Protein AF-A0A401QCG4-F1 (afdb_monomer_lite)

InterPro domains:
  IPR000159 Ras-associating domain [PF00788] (1-71)
  IPR000159 Ras-associating domain [PS50200] (1-73)
  IPR029071 Ubiquitin-like domain superfamily [SSF54236] (1-71)
  IPR052227 Arf-GAP with Rho-GAP domain, ANK repeat and PH domain-containing protein [PTHR45899] (1-81)

Organism: Scyliorhinus torazame (NCBI:txid75743)

Foldseek 3Di:
DDQQDFQQNVLVVVCVVVVHDADPQKDKFKWKAAQLRPDIATGDRRDGPVVVLVVLVVDPDSVSIDIDIDIDGGPPVVPRPD

Sequence (82 aa):
VSPTMTSEELTNQVLDMKNILAGEKEVWVTFEAIENGELERPLHPKEKVLEQALQWCKLAEPSSAFLVVKKLPAGEGGNLYS

Radius of gyration: 13.02 Å; chains: 1; bounding box: 30×28×31 Å

Structure (mmCIF, N/CA/C/O backbone):
data_AF-A0A401QCG4-F1
#
_entry.id   AF-A0A401QCG4-F1
#
loop_
_atom_site.group_PDB
_atom_site.id
_atom_site.type_symbol
_atom_site.label_atom_id
_atom_site.label_alt_id
_atom_site.label_comp_id
_atom_site.label_asym_id
_atom_site.label_entity_id
_atom_site.label_seq_id
_atom_site.pdbx_PDB_ins_code
_atom_site.Cartn_x
_atom_site.Cartn_y
_atom_site.Cartn_z
_atom_site.occupancy
_atom_site.B_iso_or_equiv
_atom_site.auth_seq_id
_atom_site.auth_comp_id
_atom_site.auth_asym_id
_atom_site.auth_atom_id
_atom_site.pdbx_PDB_model_num
ATOM 1 N N . VAL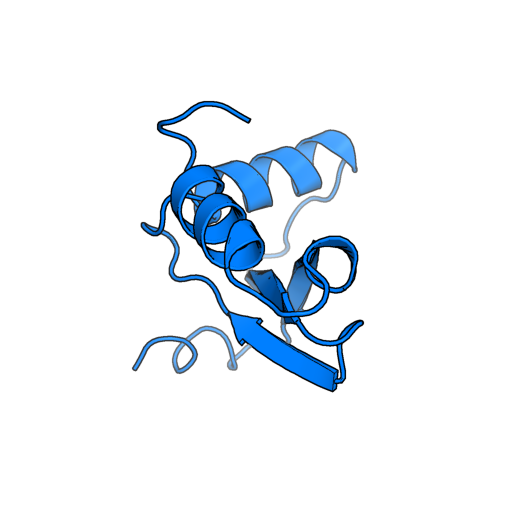 A 1 1 ? 4.345 10.780 0.181 1.00 68.31 1 VAL A N 1
ATOM 2 C CA . VAL A 1 1 ? 4.561 9.602 1.052 1.00 68.31 1 VAL A CA 1
ATOM 3 C C . VAL A 1 1 ? 5.902 9.735 1.757 1.00 68.31 1 VAL A C 1
ATOM 5 O O . VAL A 1 1 ? 6.866 10.139 1.118 1.00 68.31 1 VAL A O 1
ATOM 8 N N . SER A 1 2 ? 5.951 9.485 3.067 1.00 82.00 2 SER A N 1
ATOM 9 C CA . SER A 1 2 ? 7.211 9.450 3.831 1.00 82.00 2 SER A CA 1
ATOM 10 C C . SER A 1 2 ? 7.941 8.121 3.575 1.00 82.00 2 SER A C 1
ATOM 12 O O . SER A 1 2 ? 7.257 7.111 3.399 1.00 82.00 2 SER A O 1
ATOM 14 N N . PRO A 1 3 ? 9.288 8.064 3.627 1.00 84.25 3 PRO A N 1
ATOM 15 C CA . PRO A 1 3 ? 10.031 6.799 3.597 1.00 84.25 3 PRO A CA 1
ATOM 16 C C . PRO A 1 3 ? 9.610 5.814 4.692 1.00 84.25 3 PRO A C 1
ATOM 18 O O . PRO A 1 3 ? 9.742 4.606 4.535 1.00 84.25 3 PRO A O 1
ATOM 21 N N . THR A 1 4 ? 9.081 6.323 5.804 1.00 88.88 4 THR A N 1
ATOM 22 C CA . THR A 1 4 ? 8.647 5.508 6.941 1.00 88.88 4 THR A CA 1
ATOM 23 C C . THR A 1 4 ? 7.173 5.129 6.890 1.00 88.88 4 THR A C 1
ATOM 25 O O . THR A 1 4 ? 6.739 4.404 7.780 1.00 88.88 4 THR A O 1
ATOM 28 N N . MET A 1 5 ? 6.412 5.602 5.902 1.00 94.94 5 MET A N 1
ATOM 29 C CA . MET A 1 5 ? 4.963 5.421 5.872 1.00 94.94 5 MET A CA 1
ATOM 30 C C . MET A 1 5 ? 4.587 3.953 5.665 1.00 94.94 5 MET A C 1
ATOM 32 O O . MET A 1 5 ? 5.077 3.310 4.730 1.00 94.94 5 MET A O 1
ATOM 36 N N . THR A 1 6 ? 3.720 3.430 6.525 1.00 96.19 6 THR A N 1
ATOM 37 C CA . THR A 1 6 ? 3.203 2.062 6.420 1.00 96.19 6 THR A CA 1
ATOM 38 C C . THR A 1 6 ? 1.917 1.979 5.595 1.00 96.19 6 THR A C 1
ATOM 40 O O . THR A 1 6 ? 1.251 2.984 5.342 1.00 96.19 6 THR A O 1
ATOM 43 N N . SER A 1 7 ? 1.562 0.763 5.170 1.00 94.81 7 SER A N 1
ATOM 44 C CA . SER A 1 7 ? 0.288 0.456 4.500 1.00 94.81 7 SER A CA 1
ATOM 45 C C . SER A 1 7 ? -0.927 0.897 5.332 1.00 94.81 7 SER A C 1
ATOM 47 O O . SER A 1 7 ? -1.875 1.486 4.808 1.00 94.81 7 SER A O 1
ATOM 49 N N . GLU A 1 8 ? -0.884 0.683 6.650 1.00 93.88 8 GLU A N 1
ATOM 50 C CA . GLU A 1 8 ? -1.939 1.117 7.573 1.00 93.88 8 GLU A CA 1
ATOM 51 C C . GLU A 1 8 ? -2.056 2.644 7.641 1.00 93.88 8 GLU A C 1
ATOM 53 O O . GLU A 1 8 ? -3.149 3.191 7.501 1.00 93.88 8 GLU A O 1
ATOM 58 N N . GLU A 1 9 ? -0.929 3.346 7.786 1.00 94.81 9 GLU A N 1
ATOM 59 C CA . GLU A 1 9 ? -0.904 4.811 7.830 1.00 94.81 9 GLU A CA 1
ATOM 60 C C . GLU A 1 9 ? -1.428 5.426 6.526 1.00 94.81 9 GLU A C 1
ATOM 62 O O . GLU A 1 9 ? -2.178 6.402 6.566 1.00 94.81 9 GLU A O 1
ATOM 67 N N . LEU A 1 10 ? -1.077 4.846 5.370 1.00 95.38 10 LEU A N 1
ATOM 68 C CA . LEU A 1 10 ? -1.620 5.273 4.080 1.00 95.38 10 LEU A CA 1
ATOM 69 C C . LEU A 1 10 ? -3.131 5.049 4.008 1.00 95.38 10 LEU A C 1
ATOM 71 O O . LEU A 1 10 ? -3.857 5.944 3.579 1.00 95.38 10 LEU A O 1
ATOM 75 N N . THR A 1 11 ? -3.598 3.872 4.426 1.00 95.25 11 THR A N 1
ATOM 76 C CA . THR A 1 11 ? -5.025 3.534 4.422 1.00 95.25 11 THR A CA 1
ATOM 77 C C . THR A 1 11 ? -5.808 4.555 5.245 1.00 95.25 11 THR A C 1
ATOM 79 O O . THR A 1 11 ? -6.739 5.168 4.725 1.00 95.25 11 THR A O 1
ATOM 82 N N . ASN A 1 12 ? -5.374 4.821 6.480 1.00 93.69 12 ASN A N 1
ATOM 83 C CA . ASN A 1 12 ? -6.006 5.802 7.364 1.00 93.69 12 ASN A CA 1
ATOM 84 C C . ASN A 1 12 ? -5.983 7.212 6.763 1.00 93.69 12 ASN A C 1
ATOM 86 O O . ASN A 1 12 ? -7.014 7.876 6.719 1.00 93.69 12 ASN A O 1
ATOM 90 N N . GLN A 1 13 ? -4.848 7.642 6.203 1.00 94.44 13 GLN A N 1
ATOM 91 C CA . GLN A 1 13 ? -4.743 8.952 5.561 1.00 94.44 13 GLN A CA 1
ATOM 92 C C . GLN A 1 13 ? -5.707 9.102 4.373 1.00 94.44 13 GLN A C 1
ATOM 94 O O . GLN A 1 13 ? -6.303 10.164 4.198 1.00 94.44 13 GLN A O 1
ATOM 99 N N . VAL A 1 14 ? -5.887 8.060 3.556 1.00 94.75 14 VAL A N 1
ATOM 100 C CA . VAL A 1 14 ? -6.847 8.088 2.442 1.00 94.75 14 VAL A CA 1
ATOM 101 C C . VAL A 1 14 ? -8.284 8.197 2.954 1.00 94.75 14 VAL A C 1
ATOM 103 O O . VAL A 1 14 ? -9.064 8.964 2.387 1.00 94.75 14 VAL A O 1
ATOM 106 N N . LEU A 1 15 ? -8.634 7.475 4.022 1.00 94.19 15 LEU A N 1
ATOM 107 C CA . LEU A 1 15 ? -9.959 7.565 4.641 1.00 94.19 15 LEU A CA 1
ATOM 108 C C . LEU A 1 15 ? -10.220 8.962 5.210 1.00 94.19 15 LEU A C 1
ATOM 110 O O . LEU A 1 15 ? -11.268 9.539 4.917 1.00 94.19 15 LEU A O 1
ATOM 114 N N . ASP A 1 16 ? -9.242 9.540 5.909 1.00 94.31 16 ASP A N 1
ATOM 115 C CA . ASP A 1 16 ? -9.311 10.902 6.446 1.00 94.31 16 ASP A CA 1
ATOM 116 C C . ASP A 1 16 ? -9.504 11.932 5.326 1.00 94.31 16 ASP A C 1
ATOM 118 O O . ASP A 1 16 ? -10.408 12.765 5.379 1.00 94.31 16 ASP A O 1
ATOM 122 N N . MET A 1 17 ? -8.715 11.839 4.248 1.00 94.50 17 MET A N 1
ATOM 123 C CA . MET A 1 17 ? -8.834 12.725 3.081 1.00 94.50 17 MET A CA 1
ATOM 124 C C . MET A 1 17 ? -10.194 12.614 2.381 1.00 94.50 17 MET A C 1
ATOM 126 O O . MET A 1 17 ? -10.650 13.574 1.756 1.00 94.50 17 MET A O 1
ATOM 130 N N . LYS A 1 18 ? -10.829 11.440 2.440 1.00 93.69 18 LYS A N 1
ATOM 131 C CA . LYS A 1 18 ? -12.154 11.180 1.861 1.00 93.69 18 LYS A CA 1
ATOM 132 C C . LYS A 1 18 ? -13.295 11.389 2.859 1.00 93.69 18 LYS A C 1
ATOM 134 O O . LYS A 1 18 ? -14.450 11.245 2.462 1.00 93.69 18 LYS A O 1
ATOM 139 N N . ASN A 1 19 ? -12.989 11.748 4.107 1.00 92.56 19 ASN A N 1
ATOM 140 C CA . ASN A 1 19 ? -13.940 11.877 5.208 1.00 92.56 19 ASN A CA 1
ATOM 141 C C . ASN A 1 19 ? -14.807 10.613 5.394 1.00 92.56 19 ASN A C 1
ATOM 143 O O . ASN A 1 19 ? -16.017 10.694 5.620 1.00 92.56 19 ASN A O 1
ATOM 147 N N . ILE A 1 20 ? -14.189 9.438 5.238 1.00 91.88 20 ILE A N 1
ATOM 148 C CA . ILE A 1 20 ? -14.832 8.132 5.410 1.00 91.88 20 ILE A CA 1
ATOM 149 C C . ILE A 1 20 ? -14.597 7.666 6.845 1.00 91.88 20 ILE A C 1
ATOM 151 O O . ILE A 1 20 ? -13.465 7.420 7.248 1.00 91.88 20 ILE A O 1
ATOM 155 N N . LEU A 1 21 ? -15.680 7.487 7.600 1.00 86.38 21 LEU A N 1
ATOM 156 C CA . LEU A 1 21 ? -15.639 6.822 8.899 1.00 86.38 21 LEU A CA 1
ATOM 157 C C . LEU A 1 21 ? -15.787 5.317 8.676 1.00 86.38 21 LEU A C 1
ATOM 159 O O . LEU A 1 21 ? -16.857 4.862 8.274 1.00 86.38 21 LEU A O 1
ATOM 163 N N . ALA A 1 22 ? -14.720 4.556 8.914 1.00 81.00 22 ALA A N 1
ATOM 164 C CA . ALA A 1 22 ? -14.784 3.101 8.850 1.00 81.00 22 ALA A CA 1
ATOM 165 C C . ALA A 1 22 ? -15.761 2.574 9.915 1.00 81.00 22 ALA A C 1
ATOM 167 O O . ALA A 1 22 ? -15.608 2.848 11.106 1.00 81.00 22 ALA A O 1
ATOM 168 N N . GLY A 1 23 ? -16.785 1.836 9.486 1.00 78.69 23 GLY A N 1
ATOM 169 C CA . GLY A 1 23 ? -17.698 1.156 10.405 1.00 78.69 23 GLY A CA 1
ATOM 170 C C . GLY A 1 23 ? -17.009 0.004 11.145 1.00 78.69 23 GLY A C 1
ATOM 171 O O . GLY A 1 23 ? -16.061 -0.583 10.635 1.00 78.69 23 GLY A O 1
ATOM 172 N N . GLU A 1 24 ? -17.530 -0.398 12.310 1.00 71.69 24 GLU A N 1
ATOM 173 C CA . GLU A 1 24 ? -16.935 -1.443 13.178 1.00 71.69 24 GLU A CA 1
ATOM 174 C C . GLU A 1 24 ? -16.693 -2.804 12.494 1.00 71.69 24 GLU A C 1
ATOM 176 O O . GLU A 1 24 ? -15.931 -3.629 12.992 1.00 71.69 24 GLU A O 1
ATOM 181 N N . LYS A 1 25 ? -17.362 -3.067 11.367 1.00 76.56 25 LYS A N 1
ATOM 182 C CA . LYS A 1 25 ? -17.253 -4.318 10.599 1.00 76.56 25 LYS A CA 1
ATOM 183 C C . LYS A 1 25 ? -16.565 -4.144 9.246 1.00 76.56 25 LYS A C 1
ATOM 185 O O . LYS A 1 25 ? -16.502 -5.095 8.470 1.00 76.56 25 LYS A O 1
ATOM 190 N N . GLU A 1 26 ? -16.114 -2.938 8.929 1.00 84.44 26 GLU A N 1
ATOM 191 C CA . GLU A 1 26 ? -15.495 -2.611 7.653 1.00 84.44 26 GLU A CA 1
ATOM 192 C C . GLU A 1 26 ? -13.984 -2.648 7.812 1.00 84.44 26 GLU A C 1
ATOM 194 O O . GLU A 1 26 ? -13.423 -1.966 8.666 1.00 84.44 26 GLU A O 1
ATOM 199 N N . VAL A 1 27 ? -13.318 -3.432 6.970 1.00 88.06 27 VAL A N 1
ATOM 200 C CA . VAL A 1 27 ? -11.858 -3.459 6.934 1.00 88.06 27 VAL A CA 1
ATOM 201 C C . VAL A 1 27 ? -11.427 -2.773 5.652 1.00 88.06 27 VAL A C 1
ATOM 203 O O . VAL A 1 27 ? -11.842 -3.171 4.568 1.00 88.06 27 VAL A O 1
ATOM 206 N N . TRP A 1 28 ? -10.612 -1.733 5.770 1.00 92.81 28 TRP A N 1
ATOM 207 C CA . TRP A 1 28 ? -9.994 -1.077 4.625 1.00 92.81 28 TRP A CA 1
ATOM 208 C C . TRP A 1 28 ? -8.542 -1.512 4.533 1.00 92.81 28 TRP A C 1
ATOM 210 O O . TRP A 1 28 ? -7.850 -1.584 5.547 1.00 92.81 28 TRP A O 1
ATOM 220 N N . VAL A 1 29 ? -8.095 -1.829 3.323 1.00 93.62 29 VAL A N 1
ATOM 221 C CA . VAL A 1 29 ? -6.745 -2.338 3.080 1.00 93.62 29 VAL A CA 1
ATOM 222 C C . VAL A 1 29 ? -6.179 -1.683 1.832 1.00 93.62 29 VAL A C 1
ATOM 224 O O . VAL A 1 29 ? -6.889 -1.473 0.845 1.00 93.62 29 VAL A O 1
ATOM 227 N N . THR A 1 30 ? -4.889 -1.363 1.877 1.00 96.00 30 THR A N 1
ATOM 228 C CA . THR A 1 30 ? -4.132 -0.978 0.687 1.00 96.00 30 THR A CA 1
ATOM 229 C C . THR A 1 30 ? -3.693 -2.232 -0.058 1.00 96.00 30 THR A C 1
ATOM 231 O O . THR A 1 30 ? -3.025 -3.097 0.503 1.00 96.00 30 THR A O 1
ATOM 234 N N . PHE A 1 31 ? -4.036 -2.303 -1.335 1.00 95.38 31 PHE A N 1
ATOM 235 C CA . PHE A 1 31 ? -3.566 -3.317 -2.264 1.00 95.38 31 PHE A CA 1
ATOM 236 C C . PHE A 1 31 ? -2.515 -2.722 -3.190 1.00 95.38 31 PHE A C 1
ATOM 238 O O . PHE A 1 31 ? -2.617 -1.569 -3.614 1.00 95.38 31 PHE A O 1
ATOM 245 N N . GLU A 1 32 ? -1.530 -3.540 -3.518 1.00 95.94 32 GLU A N 1
ATOM 246 C CA . GLU A 1 32 ? -0.712 -3.384 -4.706 1.00 95.94 32 GLU A CA 1
ATOM 247 C C . GLU A 1 32 ? -1.461 -4.001 -5.885 1.00 95.94 32 GLU A C 1
ATOM 249 O O . GLU A 1 32 ? -1.884 -5.154 -5.816 1.00 95.94 32 GLU A O 1
ATOM 254 N N . ALA A 1 33 ? -1.604 -3.229 -6.953 1.00 96.38 33 ALA A N 1
ATOM 255 C CA . ALA A 1 33 ? -2.022 -3.698 -8.260 1.00 96.38 33 ALA A CA 1
ATOM 256 C C . ALA A 1 33 ? -0.818 -3.626 -9.204 1.00 96.38 33 ALA A C 1
ATOM 258 O O . ALA A 1 33 ? -0.118 -2.612 -9.226 1.00 96.38 33 ALA A O 1
ATOM 259 N N . ILE A 1 34 ? -0.588 -4.680 -9.983 1.00 94.25 34 ILE A N 1
ATOM 260 C CA . ILE A 1 34 ? 0.403 -4.721 -11.067 1.00 94.25 34 ILE A CA 1
ATOM 261 C C . ILE A 1 34 ? -0.294 -5.090 -12.378 1.00 94.25 34 ILE A C 1
ATOM 263 O O . ILE A 1 34 ? -1.431 -5.565 -12.366 1.00 94.25 34 ILE A O 1
ATOM 267 N N . GLU A 1 35 ? 0.368 -4.840 -13.510 1.00 94.00 35 GLU A N 1
ATOM 268 C CA . GLU A 1 35 ? -0.184 -5.119 -14.846 1.00 94.00 35 GLU A CA 1
ATOM 269 C C . GLU A 1 35 ? -1.551 -4.447 -15.066 1.00 94.00 35 GLU A C 1
ATOM 271 O O . GLU A 1 35 ? -2.482 -5.028 -15.610 1.00 94.00 35 GLU A O 1
ATOM 276 N N . ASN A 1 36 ? -1.684 -3.199 -14.614 1.00 93.19 36 ASN A N 1
ATOM 277 C CA . ASN A 1 36 ? -2.920 -2.420 -14.658 1.00 93.19 36 ASN A CA 1
ATOM 278 C C . ASN A 1 36 ? -4.093 -3.015 -13.852 1.00 93.19 36 AS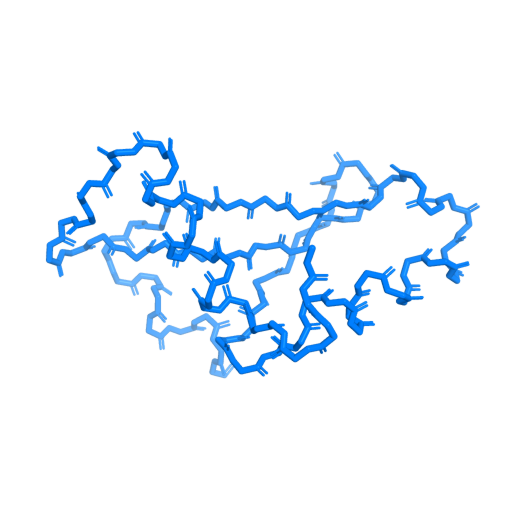N A C 1
ATOM 280 O O . ASN A 1 36 ? -5.250 -2.689 -14.117 1.00 93.19 36 ASN A O 1
ATOM 284 N N . GLY A 1 37 ? -3.801 -3.826 -12.830 1.00 92.38 37 GLY A N 1
ATOM 285 C CA . GLY A 1 37 ? -4.802 -4.403 -11.927 1.00 92.38 37 GLY A CA 1
ATOM 286 C C . GLY A 1 37 ? -5.219 -5.833 -12.258 1.00 92.38 37 GLY A C 1
ATOM 287 O O . GLY A 1 37 ? -6.110 -6.354 -11.593 1.00 92.38 37 GLY A O 1
ATOM 288 N N . GLU A 1 38 ? -4.574 -6.482 -13.231 1.00 94.12 38 GLU A N 1
ATOM 289 C CA . GLU A 1 38 ? -4.763 -7.917 -13.504 1.00 94.12 38 GLU A CA 1
ATOM 290 C C . GLU A 1 38 ? -4.330 -8.784 -12.312 1.00 94.12 38 GLU A C 1
ATOM 292 O O . GLU A 1 38 ? -4.928 -9.823 -12.027 1.00 94.12 38 GLU A O 1
ATOM 297 N N . LEU A 1 39 ? -3.307 -8.334 -11.582 1.00 93.75 39 LEU A N 1
ATOM 298 C CA . LEU A 1 39 ? -2.806 -8.995 -10.386 1.00 93.75 39 LEU A CA 1
ATOM 299 C C . LEU A 1 39 ? -2.852 -8.027 -9.210 1.00 93.75 39 LEU A C 1
ATOM 301 O O . LEU A 1 39 ? -2.287 -6.933 -9.260 1.00 93.75 39 LEU A O 1
ATOM 305 N N . GLU A 1 40 ? -3.501 -8.462 -8.132 1.00 94.50 40 GLU A N 1
ATOM 306 C CA . GLU A 1 40 ? -3.642 -7.679 -6.912 1.00 94.50 40 GLU A CA 1
ATOM 307 C C . GLU A 1 40 ? -3.178 -8.460 -5.689 1.00 94.50 40 GLU A C 1
ATOM 309 O O . GLU A 1 40 ? -3.470 -9.648 -5.528 1.00 94.50 40 GLU A O 1
ATOM 314 N N . ARG A 1 41 ? -2.478 -7.762 -4.794 1.00 94.12 41 ARG A N 1
ATOM 315 C CA . ARG A 1 41 ? -1.997 -8.309 -3.530 1.00 94.12 41 ARG A CA 1
ATOM 316 C C . ARG A 1 41 ? -2.269 -7.331 -2.389 1.00 94.12 41 ARG A C 1
ATOM 318 O O . ARG A 1 41 ? -1.909 -6.159 -2.500 1.00 94.12 41 ARG A O 1
ATOM 325 N N . PRO A 1 42 ? -2.854 -7.778 -1.268 1.00 94.00 42 PRO A N 1
ATOM 326 C CA . PRO A 1 42 ? -2.974 -6.938 -0.083 1.00 94.00 42 PRO A CA 1
ATOM 327 C C . PRO A 1 42 ? -1.590 -6.640 0.504 1.00 94.00 42 PRO A C 1
ATOM 329 O O . PRO A 1 42 ? -0.747 -7.532 0.618 1.00 94.00 42 PRO A O 1
ATOM 332 N N . LEU A 1 43 ? -1.358 -5.392 0.909 1.00 94.19 43 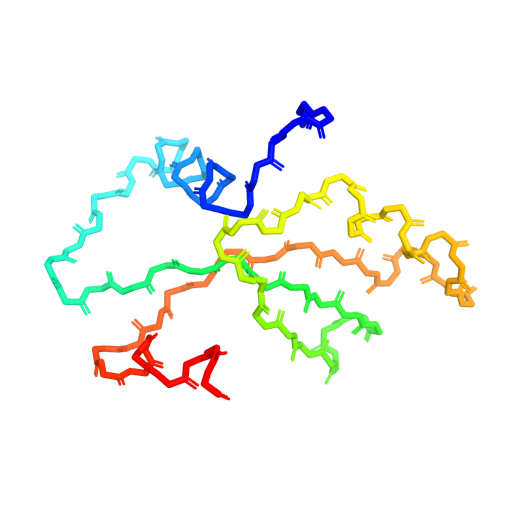LEU A N 1
ATOM 333 C CA . LEU A 1 43 ? -0.168 -5.023 1.668 1.00 94.19 43 LEU A CA 1
ATOM 334 C C . LEU A 1 43 ? -0.432 -5.200 3.157 1.00 94.19 43 LEU A C 1
ATOM 336 O O . LEU A 1 43 ? -1.376 -4.631 3.712 1.00 94.19 43 LEU A O 1
ATOM 340 N N . HIS A 1 44 ? 0.443 -5.945 3.821 1.00 92.00 44 HIS A N 1
ATOM 341 C CA . HIS A 1 44 ? 0.409 -6.122 5.259 1.00 92.00 44 HIS A CA 1
ATOM 342 C C . HIS A 1 44 ? 0.551 -4.756 5.964 1.00 92.00 44 HIS A C 1
ATOM 344 O O . HIS A 1 44 ? 1.362 -3.928 5.539 1.00 92.00 44 HIS A O 1
ATOM 350 N N . PRO A 1 45 ? -0.167 -4.506 7.079 1.00 91.38 45 PRO A N 1
ATOM 351 C CA . PRO A 1 45 ? -0.206 -3.204 7.757 1.00 91.38 45 PRO A CA 1
ATOM 352 C C . PRO A 1 45 ? 1.160 -2.570 8.048 1.00 91.38 45 PRO A C 1
ATOM 354 O O . PRO A 1 45 ? 1.294 -1.351 8.024 1.00 91.38 45 PRO A O 1
ATOM 357 N N . LYS A 1 46 ? 2.185 -3.397 8.296 1.00 92.44 46 LYS A N 1
ATOM 358 C CA . LYS A 1 46 ? 3.560 -2.967 8.612 1.00 92.44 46 LYS A CA 1
ATOM 359 C C . LYS A 1 46 ? 4.464 -2.740 7.393 1.00 92.44 46 LYS A C 1
ATOM 361 O O . LYS A 1 46 ? 5.561 -2.213 7.573 1.00 92.44 46 LYS A O 1
ATOM 366 N N . GLU A 1 47 ? 4.051 -3.149 6.194 1.00 94.12 47 GLU A N 1
ATOM 367 C CA . GLU A 1 47 ? 4.845 -2.951 4.977 1.00 94.12 47 GLU A CA 1
ATOM 368 C C . GLU A 1 47 ? 5.002 -1.462 4.670 1.00 94.12 47 GLU A C 1
ATOM 370 O O . GLU A 1 47 ? 4.084 -0.664 4.887 1.00 94.12 47 GLU A O 1
ATOM 375 N N . LYS A 1 48 ? 6.187 -1.084 4.183 1.00 95.44 48 LYS A N 1
ATOM 376 C CA . LYS A 1 48 ? 6.506 0.298 3.830 1.00 95.44 48 LYS A CA 1
ATOM 377 C C . LYS A 1 48 ? 6.071 0.568 2.400 1.00 95.44 48 LYS A C 1
ATOM 379 O O . LYS A 1 4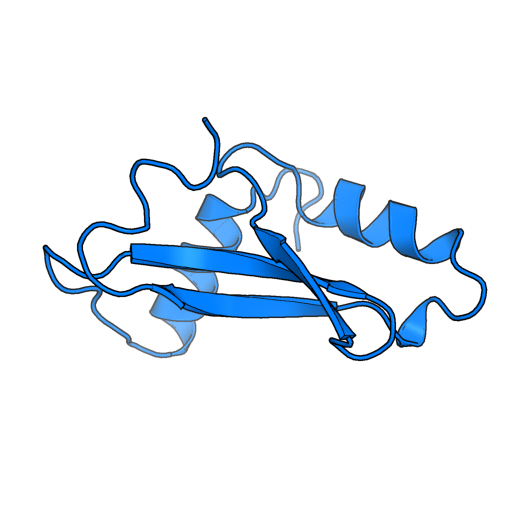8 ? 6.577 -0.027 1.453 1.00 95.44 48 LYS A O 1
ATOM 384 N N . VAL A 1 49 ? 5.166 1.527 2.250 1.00 94.81 49 VAL A N 1
ATOM 385 C CA . VAL A 1 49 ? 4.547 1.872 0.964 1.00 94.81 49 VAL A CA 1
ATOM 386 C C . VAL A 1 49 ? 5.589 2.278 -0.077 1.00 94.81 49 VAL A C 1
ATOM 388 O O . VAL A 1 49 ? 5.518 1.863 -1.231 1.00 94.81 49 VAL A O 1
ATOM 391 N N . LEU A 1 50 ? 6.569 3.089 0.332 1.00 94.38 50 LEU A N 1
ATOM 392 C CA . LEU A 1 50 ? 7.611 3.554 -0.577 1.00 94.38 50 LEU A CA 1
ATOM 393 C C . LEU A 1 50 ? 8.529 2.409 -1.016 1.00 94.38 50 LEU A C 1
ATOM 395 O O . LEU A 1 50 ? 8.883 2.339 -2.186 1.00 94.38 50 LEU A O 1
ATOM 399 N N . GLU A 1 51 ? 8.895 1.509 -0.101 1.00 93.56 51 GLU A N 1
ATOM 400 C CA . GLU A 1 51 ? 9.738 0.355 -0.435 1.00 93.56 51 GLU A CA 1
ATOM 401 C C . GLU A 1 51 ? 9.051 -0.561 -1.443 1.00 93.56 51 GLU A C 1
ATOM 403 O O . GLU A 1 51 ? 9.708 -1.024 -2.376 1.00 93.56 51 GLU A O 1
ATOM 408 N N . GLN A 1 52 ? 7.737 -0.756 -1.300 1.00 93.81 52 GLN A N 1
ATOM 409 C CA . GLN A 1 52 ? 6.954 -1.506 -2.272 1.00 93.81 52 GLN A CA 1
ATOM 410 C C . GLN A 1 52 ? 6.931 -0.804 -3.634 1.00 93.81 52 GLN A C 1
ATOM 412 O O . GLN A 1 52 ? 7.272 -1.413 -4.645 1.00 93.81 52 GLN A O 1
ATOM 417 N N . ALA A 1 53 ? 6.636 0.499 -3.661 1.00 93.50 53 ALA A N 1
ATOM 418 C CA . ALA A 1 53 ? 6.611 1.271 -4.902 1.00 93.50 53 ALA A CA 1
ATOM 419 C C . ALA A 1 53 ? 7.961 1.259 -5.642 1.00 93.50 53 ALA A C 1
ATOM 421 O O . ALA A 1 53 ? 8.012 1.221 -6.871 1.00 93.50 53 ALA A O 1
ATOM 422 N N . LEU A 1 54 ? 9.074 1.237 -4.902 1.00 94.50 54 LEU A N 1
ATOM 423 C CA . LEU A 1 54 ? 10.414 1.123 -5.478 1.00 94.50 54 LEU A CA 1
ATOM 424 C C . LEU A 1 54 ? 10.658 -0.227 -6.172 1.00 94.50 54 LEU A C 1
ATOM 426 O O . LEU A 1 54 ? 11.498 -0.290 -7.073 1.00 94.50 54 LEU A O 1
ATOM 430 N N . GLN A 1 55 ? 9.948 -1.299 -5.801 1.00 93.81 55 GLN A N 1
ATOM 431 C CA . GLN A 1 55 ? 10.043 -2.577 -6.515 1.00 93.81 55 GLN A CA 1
ATOM 432 C C . GLN A 1 55 ? 9.446 -2.486 -7.925 1.00 93.81 55 GLN A C 1
ATOM 434 O O . GLN A 1 55 ? 9.959 -3.146 -8.829 1.00 93.81 55 GLN A O 1
ATOM 439 N N . TRP A 1 56 ? 8.440 -1.633 -8.156 1.00 95.31 56 TRP A N 1
ATOM 440 C CA . TRP A 1 56 ? 7.808 -1.478 -9.476 1.00 95.31 56 TRP A CA 1
ATOM 441 C C . TRP A 1 56 ? 8.749 -0.934 -10.537 1.00 95.31 56 TRP A C 1
ATOM 443 O O . TRP A 1 56 ? 8.599 -1.257 -11.710 1.00 95.31 56 TRP A O 1
ATOM 453 N N . CYS A 1 57 ? 9.778 -0.183 -10.138 1.00 94.06 57 CYS A N 1
ATOM 454 C CA . CYS A 1 57 ? 10.825 0.286 -11.045 1.00 94.06 57 CYS A CA 1
ATOM 455 C C . CYS A 1 57 ? 11.577 -0.858 -11.749 1.00 94.06 57 CYS A C 1
ATOM 457 O O . CYS A 1 57 ? 12.284 -0.610 -12.721 1.00 94.06 57 CYS A O 1
ATOM 459 N N . LYS A 1 58 ? 11.457 -2.096 -11.249 1.00 92.94 58 LYS A N 1
ATOM 460 C CA . LYS A 1 58 ? 12.054 -3.301 -11.840 1.00 92.94 58 LYS A CA 1
ATOM 461 C C . LYS A 1 58 ? 11.114 -4.029 -12.806 1.00 92.94 58 LYS A C 1
ATOM 463 O O . LYS A 1 58 ? 11.553 -4.978 -13.451 1.00 92.94 58 LYS A O 1
ATOM 468 N N . LEU A 1 59 ? 9.840 -3.639 -12.878 1.00 93.62 59 LEU A N 1
ATOM 469 C CA . LEU A 1 59 ? 8.880 -4.212 -13.819 1.00 93.62 59 LEU A CA 1
ATOM 470 C C . LEU A 1 59 ? 9.207 -3.767 -15.247 1.00 93.62 59 LEU A C 1
ATOM 472 O O . LEU A 1 59 ? 9.823 -2.723 -15.459 1.00 93.62 59 LEU A O 1
ATOM 476 N N . ALA A 1 60 ? 8.752 -4.547 -16.230 1.00 93.75 60 ALA A N 1
ATOM 477 C CA . ALA A 1 60 ? 8.879 -4.181 -17.640 1.00 93.75 60 ALA A CA 1
ATOM 478 C C . ALA A 1 60 ? 8.172 -2.848 -17.948 1.00 93.75 60 ALA A C 1
ATOM 480 O O . ALA A 1 60 ? 8.680 -2.044 -18.726 1.00 93.75 60 ALA A O 1
ATOM 481 N N . GLU A 1 61 ? 7.037 -2.599 -17.288 1.00 94.31 61 GLU A N 1
ATOM 482 C CA . GLU A 1 61 ? 6.284 -1.351 -17.382 1.00 94.31 61 GLU A CA 1
ATOM 483 C C . GLU A 1 61 ? 5.949 -0.827 -15.971 1.00 94.31 61 GLU A C 1
ATOM 485 O O . GLU A 1 61 ? 4.900 -1.161 -15.417 1.00 94.31 61 GLU A O 1
ATOM 490 N N . PRO A 1 62 ? 6.823 -0.011 -15.351 1.00 93.50 62 PRO A N 1
ATOM 491 C CA . PRO A 1 62 ? 6.625 0.477 -13.982 1.00 93.50 62 PRO A CA 1
ATOM 492 C C . PRO A 1 62 ? 5.338 1.284 -13.775 1.00 93.50 62 PRO A C 1
ATOM 494 O O . PRO A 1 62 ? 4.783 1.289 -12.681 1.00 93.50 62 PRO A O 1
ATOM 497 N N . SER A 1 63 ? 4.846 1.956 -14.820 1.00 94.06 63 SER A N 1
ATOM 498 C CA . SER A 1 63 ? 3.599 2.731 -14.779 1.00 94.06 63 SER A CA 1
ATOM 499 C 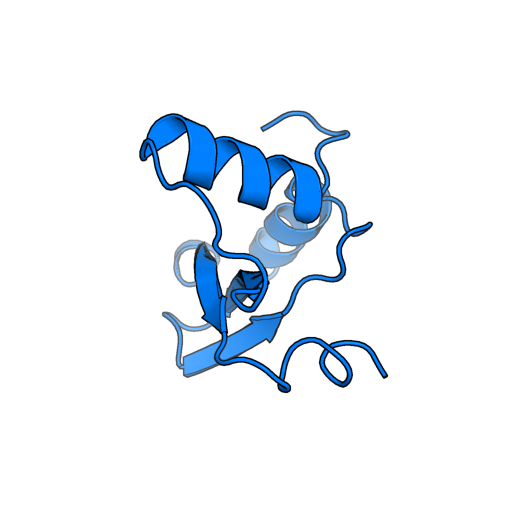C . SER A 1 63 ? 2.338 1.873 -14.689 1.00 94.06 63 SER A C 1
ATOM 501 O O . SER A 1 63 ? 1.275 2.414 -14.401 1.00 94.06 63 SER A O 1
ATOM 503 N N . SER A 1 64 ? 2.444 0.564 -14.932 1.00 95.31 64 SER A N 1
ATOM 504 C CA . SER A 1 64 ? 1.322 -0.373 -14.806 1.00 95.31 64 SER A CA 1
ATOM 505 C C . SER A 1 64 ? 1.015 -0.762 -13.356 1.00 95.31 64 SER A C 1
ATOM 507 O O . SER A 1 64 ? 0.027 -1.453 -13.108 1.00 95.31 64 SER A O 1
ATOM 509 N N . ALA A 1 65 ? 1.853 -0.347 -12.401 1.00 97.06 65 ALA A N 1
ATOM 510 C CA . ALA A 1 65 ? 1.693 -0.665 -10.992 1.00 97.06 65 ALA A CA 1
ATOM 511 C C . ALA A 1 65 ? 1.236 0.548 -10.176 1.00 97.06 65 ALA A C 1
ATOM 513 O O . ALA A 1 65 ? 1.704 1.672 -10.373 1.00 97.06 65 ALA A O 1
ATOM 514 N N . PHE A 1 66 ? 0.312 0.320 -9.245 1.00 96.12 66 PHE A N 1
ATOM 515 C CA . PHE A 1 66 ? -0.252 1.365 -8.396 1.00 96.12 66 PHE A CA 1
ATOM 516 C C . PHE A 1 66 ? -0.827 0.803 -7.096 1.00 96.12 66 PHE A C 1
ATOM 518 O O . PHE A 1 66 ? -1.017 -0.399 -6.926 1.00 96.12 66 PHE A O 1
ATOM 525 N N . LEU A 1 67 ? -1.126 1.709 -6.164 1.00 96.19 67 LEU A N 1
ATOM 526 C CA . LEU A 1 67 ? -1.812 1.378 -4.920 1.00 96.19 67 LEU A CA 1
ATOM 527 C C . LEU A 1 67 ? -3.284 1.695 -5.040 1.00 96.19 67 LEU A C 1
ATOM 529 O O . LEU A 1 67 ? -3.669 2.740 -5.569 1.00 96.19 67 LEU A O 1
ATOM 533 N N . VAL A 1 68 ? -4.098 0.833 -4.455 1.00 95.62 68 VAL A N 1
ATOM 534 C CA . VAL A 1 68 ? -5.535 1.036 -4.365 1.00 95.62 68 VAL A CA 1
ATOM 535 C C . VAL A 1 68 ? -6.011 0.701 -2.960 1.00 95.62 68 VAL A C 1
ATOM 537 O O . VAL A 1 68 ? -5.730 -0.365 -2.423 1.00 95.62 68 VAL A O 1
ATOM 540 N N . VAL A 1 69 ? -6.733 1.633 -2.342 1.00 95.56 69 VAL A N 1
ATOM 541 C CA . VAL A 1 69 ? -7.368 1.415 -1.040 1.00 95.56 69 VAL A CA 1
ATOM 542 C C . VAL A 1 69 ? -8.766 0.863 -1.285 1.00 95.56 69 VAL A C 1
ATOM 544 O O . VAL A 1 69 ? -9.591 1.521 -1.923 1.00 95.56 69 VAL A O 1
ATOM 547 N N . LYS A 1 70 ? -9.027 -0.352 -0.798 1.00 93.75 70 LYS A N 1
ATOM 548 C CA . LYS A 1 70 ? -10.298 -1.058 -0.988 1.00 93.75 70 LYS A CA 1
ATOM 549 C C . LYS A 1 70 ? -10.935 -1.402 0.346 1.00 93.75 70 LYS A C 1
ATOM 551 O O . LYS A 1 70 ? -10.250 -1.729 1.313 1.00 93.75 70 LYS A O 1
ATOM 556 N N . LYS A 1 71 ? -12.265 -1.359 0.364 1.00 92.38 71 LYS A N 1
ATOM 557 C CA . LYS A 1 71 ? -13.077 -1.880 1.460 1.00 92.38 71 LYS A CA 1
ATOM 558 C C . LYS A 1 71 ? -13.302 -3.369 1.247 1.00 92.38 71 LYS A C 1
ATOM 560 O O . LYS A 1 71 ? -13.783 -3.768 0.189 1.00 92.38 71 LYS A O 1
ATOM 565 N N . LEU A 1 72 ? -13.017 -4.155 2.271 1.00 86.44 72 LEU A N 1
ATOM 566 C CA . LEU A 1 72 ? -13.324 -5.573 2.336 1.00 86.44 72 LEU A CA 1
ATOM 567 C C . LEU A 1 72 ? -14.612 -5.802 3.140 1.00 86.44 72 LEU A C 1
ATOM 569 O O . LEU A 1 72 ? -14.876 -5.084 4.116 1.00 86.44 72 LEU A O 1
ATOM 573 N N . PRO A 1 73 ? -15.437 -6.783 2.745 1.00 78.88 73 PRO A N 1
ATOM 574 C CA . PRO A 1 73 ? -16.571 -7.218 3.538 1.00 78.88 73 PRO A CA 1
ATOM 575 C C . PRO A 1 73 ? -16.120 -7.825 4.874 1.00 78.88 73 PRO A C 1
ATOM 577 O O . PRO A 1 73 ? -15.008 -8.332 5.046 1.00 78.88 73 PRO A O 1
ATOM 580 N N . ALA A 1 74 ? -17.026 -7.761 5.847 1.00 70.00 74 ALA A N 1
ATOM 581 C CA . ALA A 1 74 ? -16.795 -8.268 7.191 1.00 70.00 74 ALA A CA 1
ATOM 582 C C . ALA A 1 74 ? -16.448 -9.768 7.156 1.00 70.00 74 ALA A C 1
ATOM 584 O O . ALA A 1 74 ? -17.238 -10.571 6.664 1.00 70.00 74 ALA A O 1
ATOM 585 N N . GLY A 1 75 ? -15.288 -10.140 7.705 1.00 66.25 75 GLY A N 1
ATOM 586 C CA . GLY A 1 75 ? -14.822 -11.531 7.792 1.00 66.25 75 GLY A CA 1
ATOM 587 C C . GLY A 1 75 ? -13.647 -11.889 6.876 1.00 66.25 75 GLY A C 1
ATOM 588 O O . GLY A 1 75 ? -12.950 -12.854 7.170 1.00 66.25 75 GLY A O 1
ATOM 589 N N . GLU A 1 76 ? -13.354 -11.097 5.840 1.00 64.44 76 GLU A N 1
ATOM 590 C CA . GLU A 1 76 ? -12.222 -11.370 4.934 1.00 64.44 76 GLU A CA 1
ATOM 591 C C . GLU A 1 76 ? -10.883 -10.816 5.450 1.00 64.44 76 GLU A C 1
ATOM 593 O O . GLU A 1 76 ? -9.822 -11.356 5.146 1.00 64.44 7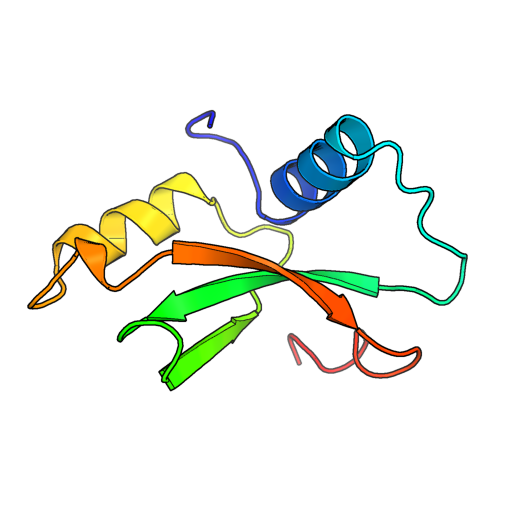6 GLU A O 1
ATOM 598 N N . GLY A 1 77 ? -10.910 -9.795 6.315 1.00 60.31 77 GLY A N 1
ATOM 599 C CA . GLY A 1 77 ? -9.691 -9.188 6.868 1.00 60.31 77 GLY A CA 1
ATOM 600 C C . GLY A 1 77 ? -8.878 -10.103 7.796 1.00 60.31 77 GLY A C 1
ATOM 601 O O . GLY A 1 77 ? -7.682 -9.885 7.968 1.00 60.31 77 GLY A O 1
ATOM 602 N N . GLY A 1 78 ? -9.501 -11.135 8.378 1.00 60.19 78 GLY A N 1
ATOM 603 C CA . GLY A 1 78 ? -8.851 -12.039 9.336 1.00 60.19 78 GLY A CA 1
ATOM 604 C C . GLY A 1 78 ? -7.906 -13.069 8.711 1.00 60.19 78 GLY A C 1
ATOM 605 O O . GLY A 1 78 ? -7.057 -13.593 9.421 1.00 60.19 78 GLY A O 1
ATOM 606 N N . ASN A 1 79 ? -8.032 -13.336 7.406 1.00 60.62 79 ASN A N 1
ATOM 607 C CA . ASN A 1 79 ? -7.249 -14.356 6.692 1.00 60.62 79 ASN A CA 1
ATOM 608 C C . ASN A 1 79 ? -6.354 -13.753 5.593 1.00 60.62 79 ASN A C 1
ATOM 610 O O . ASN A 1 79 ? -5.755 -14.466 4.797 1.00 60.62 79 ASN A O 1
ATOM 614 N N . LEU A 1 80 ? -6.291 -12.421 5.517 1.00 68.38 80 LEU A N 1
ATOM 615 C CA . LEU A 1 80 ? -5.640 -11.712 4.414 1.00 68.38 80 LEU A CA 1
ATOM 616 C C . LEU A 1 80 ? -4.106 -11.806 4.457 1.00 68.38 80 LEU A C 1
ATOM 618 O O . LEU A 1 80 ? -3.434 -11.568 3.457 1.00 68.38 80 LEU A O 1
ATOM 622 N N . TYR A 1 81 ? -3.564 -12.147 5.626 1.00 64.19 81 TYR A N 1
ATOM 623 C CA . TYR A 1 81 ? -2.129 -12.181 5.903 1.00 64.19 81 TYR A CA 1
ATOM 624 C C . TYR A 1 81 ? -1.679 -13.486 6.588 1.00 64.19 81 TYR A C 1
ATOM 626 O O . TYR A 1 81 ? -0.605 -13.510 7.188 1.00 64.19 81 TYR A O 1
ATOM 634 N N . SER A 1 82 ? -2.542 -14.514 6.592 1.00 56.56 82 SER A N 1
ATOM 635 C CA . SER A 1 82 ? -2.320 -15.817 7.251 1.00 56.56 82 SER A CA 1
ATOM 636 C C . SER A 1 82 ? -1.467 -16.767 6.426 1.00 56.56 82 SER A C 1
ATOM 638 O O . SER A 1 82 ? -1.602 -16.745 5.184 1.00 56.56 82 SER A O 1
#

Secondary structure (DSSP, 8-state):
--TT-BHHHHHHHHHHHTT----TT-EEEEEEEEGGGTEEEEPPTTSBHHHHHHHHTTSSSGGG-EEEEEEEPTTTGGGTT-

pLDDT: mean 88.8, std 10.49, range [56.56, 97.06]